Protein AF-A0A2D7W5G6-F1 (afdb_monomer)

Radius of gyration: 16.46 Å; Cα contacts (8 Å, |Δi|>4): 94; chains: 1; bounding box: 31×26×53 Å

Foldseek 3Di:
DDDPVVVVLVVCLVVQLPPPQPPPDDDLVSLQVSLVCSQPVRLVVVLVVLLVCLVVVVVDPVLVVLLVVLQVSLVSNCVSAVVVVNPVCNVRSVVSNVSSVSSVVSVVVSVVVVVVVVVD

Sequence (120 aa):
MLKRWQMAAVFLIISLSSTNVNALCVGDGCRIMGATMFTYFVCWPIYLVWIILALFDFSVPTHKFGMIVGIITSIWIYDSTVNLDRIDMIFLPISHLIFALIMYLLHYRLKKKNTTILDI

Secondary structure (DSSP, 8-state):
---HHHHHHHHHHHHHHHHSSTTT--THHHHHHHHHHHIIIIIHHHHHHHHHHHHTT---THHHHHHHHHHHHHHHHHHHTGGGT-GGGTHHHHHHHHHHHHHHHHHHHHHHHHHHHHT-

Mean predicted aligned error: 8.72 Å

Structure (mmCIF, N/CA/C/O backbone):
data_AF-A0A2D7W5G6-F1
#
_entry.id   AF-A0A2D7W5G6-F1
#
loop_
_atom_site.group_PDB
_atom_site.id
_atom_site.type_symbol
_atom_site.label_atom_id
_atom_site.label_alt_id
_atom_site.label_comp_id
_atom_site.label_asym_id
_atom_site.label_entity_id
_atom_site.label_seq_id
_atom_site.pdbx_PDB_ins_code
_atom_site.Cartn_x
_atom_site.Cartn_y
_atom_site.Cartn_z
_atom_site.occupancy
_atom_site.B_iso_or_equiv
_atom_site.auth_seq_id
_atom_site.auth_comp_id
_atom_site.auth_asym_id
_atom_site.auth_atom_id
_atom_site.pdbx_PDB_model_num
ATOM 1 N N . MET A 1 1 ? 2.276 -10.029 20.135 1.00 41.62 1 MET A N 1
ATOM 2 C CA . MET A 1 1 ? 2.260 -11.299 19.376 1.00 41.62 1 MET A CA 1
ATOM 3 C C . MET A 1 1 ? 1.267 -11.169 18.234 1.00 41.62 1 MET A C 1
ATOM 5 O O . MET A 1 1 ? 0.089 -10.966 18.507 1.00 41.62 1 MET A O 1
ATOM 9 N N . LEU A 1 2 ? 1.723 -11.216 16.978 1.00 46.09 2 LEU A N 1
ATOM 10 C CA . LEU A 1 2 ? 0.808 -11.318 15.835 1.00 46.09 2 LEU A CA 1
ATOM 11 C C . LEU A 1 2 ? 0.057 -12.652 15.919 1.00 46.09 2 LEU A C 1
ATOM 13 O O . LEU A 1 2 ? 0.662 -13.688 16.202 1.00 46.09 2 LEU A O 1
ATOM 17 N N . LYS A 1 3 ? -1.260 -12.639 15.692 1.00 64.50 3 LYS A N 1
ATOM 18 C CA . LYS A 1 3 ? -2.030 -13.889 15.599 1.00 64.50 3 LYS A CA 1
ATOM 19 C C . LYS A 1 3 ? -1.529 -14.669 14.375 1.00 64.50 3 LYS A C 1
ATOM 21 O O . LYS A 1 3 ? -1.2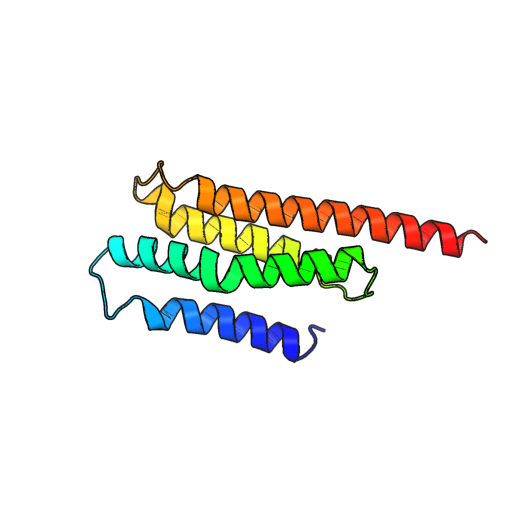10 -14.056 13.360 1.00 64.50 3 LYS A O 1
ATOM 26 N N . ARG A 1 4 ? -1.490 -16.008 14.448 1.00 54.56 4 ARG A N 1
ATOM 27 C CA . ARG A 1 4 ? -0.995 -16.903 13.371 1.00 54.56 4 ARG A CA 1
ATOM 28 C C . ARG A 1 4 ? -1.542 -16.545 11.977 1.00 54.56 4 ARG A C 1
ATOM 30 O O . ARG A 1 4 ? -0.803 -16.581 11.002 1.00 54.56 4 ARG A O 1
ATOM 37 N N . TRP A 1 5 ? -2.793 -16.091 11.906 1.00 54.50 5 TRP A N 1
ATOM 38 C CA . TRP A 1 5 ? -3.456 -15.629 10.681 1.00 54.50 5 TRP A CA 1
ATOM 39 C C . TRP A 1 5 ? -2.836 -14.371 10.048 1.00 54.50 5 TRP A C 1
ATOM 41 O O . TRP A 1 5 ? -2.805 -14.249 8.830 1.00 54.50 5 TRP A O 1
ATOM 51 N N . GLN A 1 6 ? -2.300 -13.446 10.848 1.00 57.50 6 GLN A N 1
ATOM 52 C CA . GLN A 1 6 ? -1.644 -12.234 10.343 1.00 57.50 6 GLN A CA 1
ATOM 53 C C . GLN A 1 6 ? -0.258 -12.547 9.766 1.00 57.50 6 GLN A C 1
ATOM 55 O O . GLN A 1 6 ? 0.120 -11.986 8.746 1.00 57.50 6 GLN A O 1
ATOM 60 N N . MET A 1 7 ? 0.467 -13.487 10.381 1.00 55.09 7 MET A N 1
ATOM 61 C CA . MET A 1 7 ? 1.732 -14.002 9.844 1.00 55.09 7 MET A CA 1
ATOM 62 C C . MET A 1 7 ? 1.498 -14.752 8.531 1.00 55.09 7 MET A C 1
ATOM 64 O O . MET A 1 7 ? 2.233 -14.534 7.578 1.00 55.09 7 MET A O 1
ATOM 68 N N . ALA A 1 8 ? 0.440 -15.568 8.455 1.00 59.69 8 ALA A N 1
ATOM 69 C CA . ALA A 1 8 ? 0.056 -16.254 7.224 1.00 59.69 8 ALA A CA 1
ATOM 70 C C . ALA A 1 8 ? -0.291 -15.266 6.101 1.00 59.69 8 ALA A C 1
ATOM 72 O O . ALA A 1 8 ? 0.163 -15.459 4.982 1.00 59.69 8 ALA A O 1
ATOM 73 N N . ALA A 1 9 ? -1.012 -14.177 6.400 1.00 58.81 9 ALA A N 1
ATOM 74 C CA . ALA A 1 9 ? -1.302 -13.130 5.422 1.00 58.81 9 ALA A CA 1
ATOM 75 C C . ALA A 1 9 ? -0.018 -12.459 4.909 1.00 58.81 9 ALA A C 1
ATOM 77 O O . ALA A 1 9 ? 0.159 -12.340 3.705 1.00 58.81 9 ALA A O 1
ATOM 78 N N . VAL A 1 10 ? 0.914 -12.094 5.795 1.00 58.50 10 VAL A N 1
ATOM 79 C CA . VAL A 1 10 ? 2.226 -11.543 5.403 1.00 58.50 10 VAL A CA 1
ATOM 80 C C . VAL A 1 10 ? 3.017 -12.528 4.548 1.00 58.50 10 VAL A C 1
ATOM 82 O O . VAL A 1 10 ? 3.580 -12.142 3.530 1.00 58.50 10 VAL A O 1
ATOM 85 N N . PHE A 1 11 ? 3.030 -13.804 4.928 1.00 59.09 11 PHE A N 1
ATOM 86 C CA . PHE A 1 11 ? 3.727 -14.841 4.176 1.00 59.09 11 PHE A CA 1
ATOM 87 C C . PHE A 1 11 ? 3.102 -15.042 2.791 1.00 59.09 11 PHE A C 1
ATOM 89 O O . PHE A 1 11 ? 3.828 -15.149 1.809 1.00 59.09 11 PHE A O 1
ATOM 96 N N . LEU A 1 12 ? 1.769 -15.013 2.683 1.00 57.91 12 LEU A N 1
ATOM 97 C CA . LEU A 1 12 ? 1.049 -15.083 1.407 1.00 57.91 12 LEU A CA 1
ATOM 98 C C . LEU A 1 12 ? 1.371 -13.874 0.519 1.00 57.91 12 LEU A C 1
ATOM 100 O O . LEU A 1 12 ? 1.666 -14.038 -0.658 1.00 57.91 12 LEU A O 1
ATOM 104 N N . ILE A 1 13 ? 1.371 -12.675 1.105 1.00 58.75 13 ILE A N 1
ATOM 105 C CA . ILE A 1 13 ? 1.712 -11.403 0.457 1.00 58.75 13 ILE A CA 1
ATOM 106 C C . ILE A 1 13 ? 3.143 -11.462 -0.116 1.00 58.75 13 ILE A C 1
ATOM 108 O O . ILE A 1 13 ? 3.354 -11.131 -1.282 1.00 58.75 13 ILE A O 1
ATOM 112 N N . ILE A 1 14 ? 4.115 -11.954 0.660 1.00 58.19 14 ILE A N 1
ATOM 113 C CA . ILE A 1 14 ? 5.519 -12.100 0.232 1.00 58.19 14 ILE A CA 1
ATOM 114 C C . ILE A 1 14 ? 5.683 -13.214 -0.821 1.00 58.19 14 ILE A C 1
ATOM 116 O O . ILE A 1 14 ? 6.491 -13.095 -1.737 1.00 58.19 14 ILE A O 1
ATOM 120 N N . SER A 1 15 ? 4.904 -14.295 -0.729 1.00 55.81 15 SER A N 1
ATOM 121 C CA . SER A 1 15 ? 5.020 -15.451 -1.636 1.00 55.81 15 SER A CA 1
ATOM 122 C C . SER A 1 15 ? 4.332 -15.230 -2.990 1.00 55.81 15 SER A C 1
ATOM 124 O O . SER A 1 15 ? 4.792 -15.730 -4.015 1.00 55.81 15 SER A O 1
ATOM 126 N N . LEU A 1 16 ? 3.229 -14.474 -3.024 1.00 54.88 16 LEU A N 1
ATOM 127 C CA . LEU A 1 16 ? 2.486 -14.161 -4.255 1.00 54.88 16 LEU A CA 1
ATOM 128 C C . LEU A 1 16 ? 3.182 -13.108 -5.122 1.00 54.88 16 LEU A C 1
ATOM 130 O O . LEU A 1 16 ? 3.005 -13.104 -6.340 1.00 54.88 16 LEU A O 1
ATOM 134 N N . SER A 1 17 ? 3.980 -12.235 -4.507 1.00 55.69 17 SER A N 1
ATOM 135 C CA . SER A 1 17 ? 4.748 -11.201 -5.206 1.00 55.69 17 SER A CA 1
ATOM 136 C C . SER A 1 17 ? 5.976 -11.763 -5.937 1.00 55.69 17 SER A C 1
ATOM 138 O O . SER A 1 17 ? 6.390 -11.184 -6.938 1.00 55.69 17 SER A O 1
ATOM 140 N N . SER A 1 18 ? 6.520 -12.913 -5.515 1.00 51.97 18 SER A N 1
ATOM 141 C CA . SER A 1 18 ? 7.689 -13.543 -6.152 1.00 51.97 18 SER A CA 1
ATOM 142 C C . SER A 1 18 ? 7.355 -14.532 -7.279 1.00 51.97 18 SER A C 1
ATOM 144 O O . SER A 1 18 ? 8.216 -14.815 -8.110 1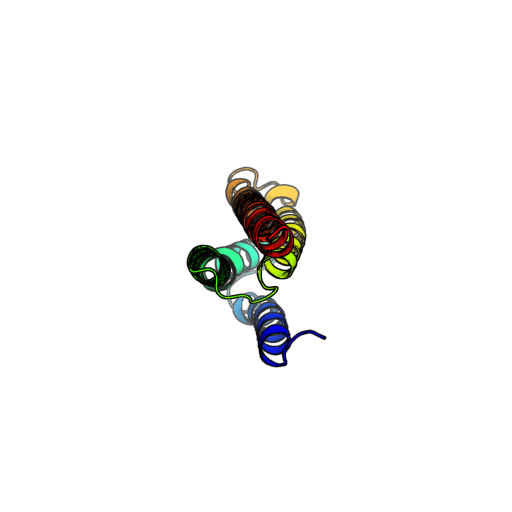.00 51.97 18 SER A O 1
ATOM 146 N N . THR A 1 19 ? 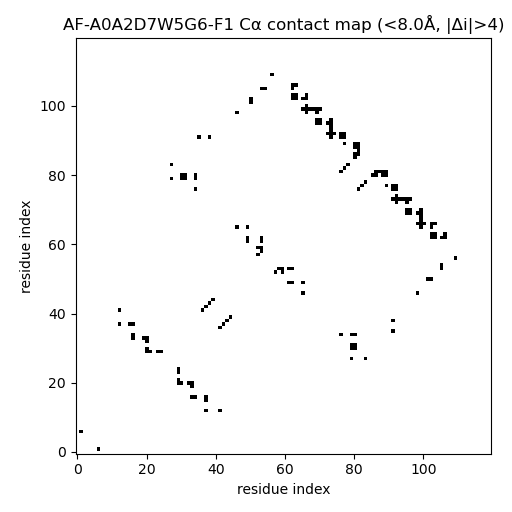6.126 -15.057 -7.338 1.00 52.81 19 THR A N 1
ATOM 147 C CA . THR A 1 19 ? 5.788 -16.218 -8.186 1.00 52.81 19 THR A CA 1
ATOM 148 C C . THR A 1 19 ? 5.071 -15.885 -9.498 1.00 52.81 19 THR A C 1
ATOM 150 O O . THR A 1 19 ? 5.279 -16.589 -10.481 1.00 52.81 19 THR A O 1
ATOM 153 N N . ASN A 1 20 ? 4.287 -14.805 -9.579 1.00 48.22 20 ASN A N 1
ATOM 154 C CA . ASN A 1 20 ? 3.434 -14.542 -10.757 1.00 48.22 20 ASN A CA 1
ATOM 155 C C . ASN A 1 20 ? 4.078 -13.698 -11.867 1.00 48.22 20 ASN A C 1
ATOM 157 O O . ASN A 1 20 ? 3.461 -13.451 -12.899 1.00 48.22 20 ASN A O 1
ATOM 161 N N . VAL A 1 21 ? 5.306 -13.232 -11.665 1.00 49.78 21 VAL A N 1
ATOM 162 C CA . VAL A 1 21 ? 5.885 -12.183 -12.510 1.00 49.78 21 VAL A CA 1
ATOM 163 C C . VAL A 1 21 ? 6.984 -12.733 -13.415 1.00 49.78 21 VAL A C 1
ATOM 165 O O . VAL A 1 21 ? 7.026 -12.419 -14.595 1.00 49.78 21 VAL A O 1
ATOM 168 N N . ASN A 1 22 ? 7.813 -13.649 -12.919 1.00 50.59 22 ASN A N 1
ATOM 169 C CA . ASN A 1 22 ? 8.986 -14.124 -13.660 1.00 50.59 22 ASN A CA 1
ATOM 170 C C . ASN A 1 22 ? 8.668 -14.956 -14.920 1.00 50.59 22 ASN A C 1
ATOM 172 O O . ASN A 1 22 ? 9.578 -15.234 -15.692 1.00 50.59 22 ASN A O 1
ATOM 176 N N . ALA A 1 23 ? 7.412 -15.363 -15.142 1.00 52.59 23 ALA A N 1
ATOM 177 C CA . ALA A 1 23 ? 7.025 -16.204 -16.279 1.00 52.59 23 ALA A CA 1
ATOM 178 C C . ALA A 1 23 ? 6.474 -15.432 -17.499 1.00 52.59 23 ALA A C 1
ATOM 180 O O . ALA A 1 23 ? 6.329 -16.029 -18.562 1.00 52.59 23 ALA A O 1
ATOM 181 N N . LEU A 1 24 ? 6.146 -14.138 -17.369 1.00 53.47 24 LEU A N 1
ATOM 182 C CA . LEU A 1 24 ? 5.353 -13.391 -18.369 1.00 53.47 24 LEU A CA 1
ATOM 183 C C . LEU A 1 24 ? 6.008 -12.095 -18.879 1.00 53.47 24 LEU A C 1
ATOM 185 O O . LEU A 1 24 ? 5.446 -11.419 -19.737 1.00 53.47 24 LEU A O 1
ATOM 189 N N . CYS A 1 25 ? 7.184 -11.728 -18.377 1.00 61.84 25 CYS A N 1
ATOM 190 C CA . CYS A 1 25 ? 7.851 -10.469 -18.708 1.00 61.84 25 CYS A CA 1
ATOM 191 C C . CYS A 1 25 ? 9.375 -10.592 -18.552 1.00 61.84 25 CYS A C 1
ATOM 193 O O . CYS A 1 25 ? 9.881 -11.560 -17.985 1.00 61.84 25 CYS A O 1
ATOM 195 N N . VAL A 1 26 ? 10.117 -9.604 -19.060 1.00 70.81 26 VAL A N 1
ATOM 196 C CA . VAL A 1 26 ? 11.583 -9.529 -18.963 1.00 70.81 26 VAL A CA 1
ATOM 197 C C . VAL A 1 26 ? 11.972 -8.133 -18.468 1.00 70.81 26 VAL A C 1
ATOM 199 O O . VAL A 1 26 ? 11.347 -7.144 -18.852 1.00 70.81 26 VAL A O 1
ATOM 202 N N . GLY A 1 27 ? 12.998 -8.049 -17.618 1.00 77.75 27 GLY A N 1
ATOM 203 C CA . GLY A 1 27 ? 13.544 -6.779 -17.125 1.00 77.75 27 GLY A CA 1
ATOM 204 C C . GLY A 1 27 ? 12.580 -5.990 -16.232 1.00 77.75 27 GLY A C 1
ATOM 205 O O . GLY A 1 27 ? 11.789 -6.561 -15.479 1.00 77.75 27 GLY A O 1
ATOM 206 N N . ASP A 1 28 ? 12.635 -4.662 -16.322 1.00 80.56 28 ASP A N 1
ATOM 207 C CA . ASP A 1 28 ? 11.872 -3.746 -15.460 1.00 80.56 28 ASP A CA 1
ATOM 208 C C . ASP A 1 28 ? 10.352 -3.859 -15.627 1.00 80.56 28 ASP A C 1
ATOM 210 O O . ASP A 1 28 ? 9.598 -3.635 -14.675 1.00 80.56 28 ASP A O 1
ATOM 214 N N . GLY A 1 29 ? 9.888 -4.318 -16.796 1.00 79.38 29 GLY A N 1
ATOM 215 C CA . GLY A 1 29 ? 8.473 -4.598 -17.047 1.00 79.38 29 GLY A CA 1
ATOM 216 C C . GLY A 1 29 ? 7.889 -5.616 -16.065 1.00 79.38 29 GLY A C 1
ATOM 217 O O . GLY A 1 29 ? 6.725 -5.500 -15.680 1.00 79.38 29 GLY A O 1
ATOM 218 N N . CYS A 1 30 ? 8.709 -6.553 -15.579 1.00 80.62 30 CYS A N 1
ATOM 219 C CA . CYS A 1 30 ? 8.299 -7.462 -14.519 1.00 80.62 30 CYS A CA 1
ATOM 220 C C . CYS A 1 30 ? 8.089 -6.767 -13.191 1.00 80.62 30 CYS A C 1
ATOM 222 O O . CYS A 1 30 ? 7.031 -6.918 -12.588 1.00 80.62 30 CYS A O 1
ATOM 224 N N . ARG A 1 31 ? 9.050 -5.968 -12.735 1.00 80.00 31 ARG A N 1
ATOM 225 C CA . ARG A 1 31 ? 8.916 -5.271 -11.451 1.00 80.00 31 ARG A CA 1
ATOM 226 C C . ARG A 1 31 ? 7.657 -4.404 -11.424 1.00 80.00 31 ARG A C 1
ATOM 228 O O . ARG A 1 31 ? 6.893 -4.471 -10.463 1.00 80.00 31 ARG A O 1
ATOM 235 N N . ILE A 1 32 ? 7.386 -3.711 -12.528 1.00 84.75 32 ILE A N 1
ATOM 236 C CA . ILE A 1 32 ? 6.202 -2.871 -12.702 1.00 84.75 32 ILE A CA 1
ATOM 237 C C . ILE A 1 32 ? 4.907 -3.697 -12.700 1.00 84.75 32 ILE A C 1
ATOM 239 O O . ILE A 1 32 ? 3.977 -3.397 -11.944 1.00 84.75 32 ILE A O 1
ATOM 243 N N . MET A 1 33 ? 4.828 -4.749 -13.522 1.00 86.00 33 MET A N 1
ATOM 244 C CA . MET A 1 33 ? 3.636 -5.602 -13.606 1.00 86.00 33 MET A CA 1
ATOM 245 C C . MET A 1 33 ? 3.364 -6.305 -12.273 1.00 86.00 33 MET A C 1
ATOM 247 O O . MET A 1 33 ? 2.222 -6.350 -11.817 1.00 86.00 33 MET A O 1
ATOM 251 N N . GLY A 1 34 ? 4.416 -6.792 -11.619 1.00 83.38 34 GLY A N 1
ATOM 252 C CA . GLY A 1 34 ? 4.361 -7.401 -10.298 1.00 83.38 34 GLY A CA 1
ATOM 253 C C . GLY A 1 34 ? 3.838 -6.447 -9.237 1.00 83.38 34 GLY A C 1
ATOM 254 O O . GLY A 1 34 ? 2.896 -6.792 -8.528 1.00 83.38 34 GLY A O 1
ATOM 255 N N . ALA A 1 35 ? 4.381 -5.230 -9.169 1.00 84.69 35 ALA A N 1
ATOM 256 C CA . ALA A 1 35 ? 3.907 -4.200 -8.250 1.00 84.69 35 ALA A CA 1
ATOM 257 C C . ALA A 1 35 ? 2.434 -3.842 -8.499 1.00 84.69 35 ALA A C 1
ATOM 259 O O . ALA A 1 35 ? 1.648 -3.730 -7.556 1.00 84.69 35 ALA A O 1
ATOM 260 N N . THR A 1 36 ? 2.039 -3.737 -9.767 1.00 87.38 36 THR A N 1
ATOM 261 C CA . THR A 1 36 ? 0.665 -3.424 -10.176 1.00 87.38 36 THR A CA 1
ATOM 262 C C . THR A 1 36 ? -0.309 -4.536 -9.774 1.00 87.38 36 THR A C 1
ATOM 264 O O . THR A 1 36 ? -1.305 -4.281 -9.097 1.00 87.38 36 THR A O 1
ATOM 267 N N . MET A 1 37 ? -0.008 -5.791 -10.119 1.00 86.50 37 MET A N 1
ATOM 268 C CA . MET A 1 37 ? -0.845 -6.941 -9.762 1.00 86.50 37 MET A CA 1
ATOM 269 C C . MET A 1 37 ? -0.936 -7.140 -8.251 1.00 86.50 37 MET A C 1
ATOM 271 O O . MET A 1 37 ? -2.018 -7.363 -7.713 1.00 86.50 37 MET A O 1
ATOM 275 N N . PHE A 1 38 ? 0.188 -7.013 -7.553 1.00 84.00 38 PHE A N 1
ATOM 276 C CA . PHE A 1 38 ? 0.231 -7.099 -6.102 1.00 84.00 38 PHE A CA 1
ATOM 277 C C . PHE A 1 38 ? -0.653 -6.033 -5.439 1.00 84.00 38 PHE A C 1
ATOM 279 O O . PHE A 1 38 ? -1.416 -6.335 -4.519 1.00 84.00 38 PHE A O 1
ATOM 286 N N . THR A 1 39 ? -0.621 -4.807 -5.960 1.00 88.88 39 THR A N 1
ATOM 287 C CA . THR A 1 39 ? -1.473 -3.709 -5.494 1.00 88.88 39 THR A CA 1
ATOM 288 C C . THR A 1 39 ? -2.956 -4.050 -5.646 1.00 88.88 39 THR A C 1
ATOM 290 O O . THR A 1 39 ? -3.692 -4.060 -4.656 1.00 88.88 39 THR A O 1
ATOM 293 N N . TYR A 1 40 ? -3.388 -4.387 -6.866 1.00 87.19 40 TYR A N 1
ATOM 294 C CA . TYR A 1 40 ? -4.803 -4.585 -7.185 1.00 87.19 40 TYR A CA 1
ATOM 295 C C . TYR A 1 40 ? -5.402 -5.862 -6.595 1.00 87.19 40 TYR A C 1
ATOM 297 O O . TYR A 1 40 ? -6.522 -5.832 -6.088 1.00 87.19 40 TYR A O 1
ATOM 305 N N . PHE A 1 41 ? -4.686 -6.985 -6.663 1.00 84.88 41 PHE A N 1
ATOM 306 C CA . PHE A 1 41 ? -5.242 -8.292 -6.303 1.00 84.88 41 PHE A CA 1
ATOM 307 C C . PHE A 1 41 ? -4.970 -8.695 -4.857 1.00 84.88 41 PHE A C 1
ATOM 309 O O . PHE A 1 41 ? -5.670 -9.558 -4.331 1.00 84.88 41 PHE A O 1
ATOM 316 N N . VAL A 1 42 ? -3.978 -8.085 -4.202 1.00 85.75 42 VAL A N 1
ATOM 317 C CA . VAL A 1 42 ? -3.585 -8.468 -2.841 1.00 85.75 42 VAL A CA 1
ATOM 318 C C . VAL A 1 42 ? -3.795 -7.317 -1.866 1.00 85.75 42 VAL A C 1
ATOM 320 O O . VAL A 1 42 ? -4.585 -7.442 -0.931 1.00 85.75 42 VAL A O 1
ATOM 323 N N . CYS A 1 43 ? -3.126 -6.182 -2.067 1.00 88.00 43 CYS A N 1
ATOM 324 C CA . CYS A 1 43 ? -3.137 -5.110 -1.075 1.00 88.00 43 CYS A CA 1
ATOM 325 C C . CYS A 1 43 ? -4.494 -4.421 -0.949 1.00 88.00 43 CYS A C 1
ATOM 327 O O . CYS A 1 43 ? -5.008 -4.313 0.163 1.00 88.00 43 CYS A O 1
ATOM 329 N N . TRP A 1 44 ? -5.100 -3.991 -2.057 1.00 88.75 44 TRP A N 1
ATOM 330 C CA . TRP A 1 44 ? -6.374 -3.269 -2.021 1.00 88.75 44 TRP A CA 1
ATOM 331 C C . TRP A 1 44 ? -7.516 -4.073 -1.373 1.00 88.75 44 TRP A C 1
ATOM 333 O O . TRP A 1 44 ? -8.166 -3.526 -0.477 1.00 88.75 44 TRP A O 1
ATOM 343 N N . PRO A 1 45 ? -7.743 -5.363 -1.707 1.00 87.00 45 PRO A N 1
ATOM 344 C CA . PRO A 1 45 ? -8.744 -6.174 -1.016 1.00 87.00 45 PRO A CA 1
ATOM 345 C C . PRO A 1 45 ? -8.472 -6.305 0.486 1.00 87.00 45 PRO A C 1
ATOM 347 O O . PRO A 1 45 ? -9.392 -6.184 1.295 1.00 87.00 45 PRO A O 1
ATOM 350 N N . ILE A 1 46 ? -7.210 -6.502 0.884 1.00 87.38 46 ILE A N 1
ATOM 351 C CA . ILE A 1 46 ? -6.833 -6.624 2.300 1.00 87.38 46 ILE A CA 1
ATOM 352 C C . ILE A 1 46 ? -7.072 -5.308 3.048 1.00 87.38 46 ILE A C 1
ATOM 354 O O . ILE A 1 46 ? -7.628 -5.323 4.148 1.00 87.38 46 ILE A O 1
ATOM 358 N N . TYR A 1 47 ? -6.704 -4.169 2.457 1.00 87.62 47 TYR A N 1
ATOM 359 C CA . TYR A 1 47 ? -6.966 -2.855 3.043 1.00 87.62 47 TYR A CA 1
ATOM 360 C C . TYR A 1 47 ? -8.454 -2.588 3.193 1.00 87.62 47 TYR A C 1
ATOM 362 O O . TYR A 1 47 ? -8.876 -2.123 4.250 1.00 87.62 47 TYR A O 1
ATOM 370 N N . LEU A 1 48 ? -9.255 -2.936 2.185 1.00 87.38 48 LEU A N 1
ATOM 371 C CA . LEU A 1 48 ? -10.704 -2.794 2.245 1.00 87.38 48 LEU A CA 1
ATOM 372 C C . LEU A 1 48 ? -11.291 -3.605 3.408 1.00 87.38 48 LEU A C 1
ATOM 374 O O . LEU A 1 48 ? -12.049 -3.063 4.210 1.00 87.38 48 LEU A O 1
ATOM 378 N N . VAL A 1 49 ? -10.887 -4.871 3.560 1.00 87.06 49 VAL A N 1
ATOM 379 C CA . VAL A 1 49 ? -11.325 -5.719 4.681 1.00 87.06 49 VAL A CA 1
ATOM 380 C C . VAL A 1 49 ? -10.905 -5.118 6.023 1.00 87.06 49 VAL A C 1
ATOM 382 O O . VAL A 1 49 ? -11.711 -5.063 6.950 1.00 87.06 49 VAL A O 1
ATOM 385 N N . TRP A 1 50 ? -9.670 -4.630 6.152 1.00 84.88 50 TRP A N 1
ATOM 386 C CA . TRP A 1 50 ? -9.210 -4.000 7.392 1.00 84.88 50 TRP A CA 1
ATOM 387 C C . TRP A 1 50 ? -9.943 -2.701 7.720 1.00 84.88 50 TRP A C 1
ATOM 389 O O . TRP A 1 50 ? -10.245 -2.481 8.893 1.00 84.88 50 TRP A O 1
ATOM 399 N N . ILE A 1 51 ? -10.259 -1.876 6.721 1.00 85.75 51 ILE A N 1
ATOM 400 C CA . ILE A 1 51 ? -11.063 -0.663 6.902 1.00 85.75 51 ILE A CA 1
ATOM 401 C C . ILE A 1 51 ? -12.467 -1.031 7.370 1.00 85.75 51 ILE A C 1
ATOM 403 O O . ILE A 1 51 ? -12.931 -0.474 8.360 1.00 85.75 51 ILE A O 1
ATOM 407 N N . ILE A 1 52 ? -13.124 -1.993 6.715 1.00 87.00 52 ILE A N 1
ATOM 408 C CA . ILE A 1 52 ? -14.462 -2.459 7.098 1.00 87.00 52 ILE A CA 1
ATOM 409 C C . ILE A 1 52 ? -14.450 -2.953 8.547 1.00 87.00 52 ILE A C 1
ATOM 411 O O . ILE A 1 52 ? -15.241 -2.489 9.364 1.00 87.00 52 ILE A O 1
ATOM 415 N N . LEU A 1 53 ? -13.506 -3.828 8.906 1.00 83.81 53 LEU A N 1
ATOM 416 C CA . LEU A 1 53 ? -13.385 -4.331 10.277 1.00 83.81 53 LEU A CA 1
ATOM 417 C C . LEU A 1 53 ? -13.162 -3.203 11.295 1.00 83.81 53 LEU A C 1
ATOM 419 O O . LEU A 1 53 ? -13.745 -3.235 12.377 1.00 83.81 53 LEU A O 1
ATOM 423 N N . ALA A 1 54 ? -12.354 -2.199 10.948 1.00 82.06 54 ALA A N 1
ATOM 424 C CA . ALA A 1 54 ? -12.106 -1.045 11.805 1.00 82.06 54 ALA A CA 1
ATOM 425 C C . ALA A 1 54 ? -13.326 -0.111 11.929 1.00 82.06 54 ALA A C 1
ATOM 427 O O . ALA A 1 54 ? -13.515 0.484 12.985 1.00 82.06 54 ALA A O 1
ATOM 428 N N . LEU A 1 55 ? -14.159 0.011 10.889 1.00 84.00 55 LEU A N 1
ATOM 429 C CA . LEU A 1 55 ? -15.395 0.802 10.917 1.00 84.00 55 LEU A CA 1
ATOM 430 C C . LEU A 1 55 ? -16.483 0.168 11.792 1.00 84.00 55 LEU A C 1
ATOM 432 O O . LEU A 1 55 ? -17.248 0.897 12.420 1.00 84.00 55 LEU A O 1
ATOM 436 N N . PHE A 1 56 ? -16.534 -1.164 11.853 1.00 85.06 56 PHE A N 1
ATOM 437 C CA . PHE A 1 56 ? -17.461 -1.920 12.703 1.00 85.06 56 PHE A CA 1
ATOM 438 C C . PHE A 1 56 ? -16.938 -2.148 14.131 1.00 85.06 56 PHE A C 1
ATOM 440 O O . PHE A 1 56 ? -17.451 -3.006 14.844 1.00 85.06 56 PHE A O 1
ATOM 447 N N . ASP A 1 57 ? -15.919 -1.393 14.556 1.00 74.38 57 ASP A N 1
ATOM 448 C CA . ASP A 1 57 ? -15.320 -1.471 15.893 1.00 74.38 57 ASP A CA 1
ATOM 449 C C . ASP A 1 57 ? -14.860 -2.889 16.293 1.00 74.38 57 ASP A C 1
ATOM 451 O O . ASP A 1 57 ? -14.725 -3.197 17.481 1.00 74.38 57 ASP A O 1
ATOM 455 N N . PHE A 1 58 ? -14.560 -3.772 15.330 1.00 75.00 58 PHE A N 1
ATOM 456 C CA . PHE A 1 58 ? -13.939 -5.047 15.668 1.00 75.00 58 PHE A CA 1
ATOM 457 C C . PHE A 1 58 ? -12.556 -4.742 16.249 1.00 75.00 58 PHE A C 1
ATOM 459 O O . PHE A 1 58 ? -11.677 -4.236 15.551 1.00 75.00 58 PHE A O 1
ATOM 466 N N . SER A 1 59 ? -12.377 -5.037 17.544 1.00 58.53 59 SER A N 1
ATOM 467 C CA . SER A 1 59 ? -11.245 -4.652 18.410 1.00 58.53 59 SER A CA 1
ATOM 468 C C . SER A 1 59 ? -9.901 -5.300 18.050 1.00 58.53 59 SER A C 1
ATOM 470 O O . SER A 1 59 ? -9.032 -5.539 18.892 1.00 58.53 59 SER A O 1
ATOM 472 N N . VAL A 1 60 ? -9.693 -5.609 16.777 1.00 62.22 60 VAL A N 1
ATOM 473 C CA . VAL A 1 60 ? -8.456 -6.181 16.289 1.00 62.22 60 VAL A CA 1
ATOM 474 C C . VAL A 1 60 ? -7.419 -5.052 16.190 1.00 62.22 60 VAL A C 1
ATOM 476 O O . VAL A 1 60 ? -7.702 -3.990 15.631 1.00 62.22 60 VAL A O 1
ATOM 479 N N . PRO A 1 61 ? -6.174 -5.251 16.664 1.00 66.94 61 PRO A N 1
ATOM 480 C CA . PRO A 1 61 ? -5.072 -4.296 16.482 1.00 66.94 61 PRO A CA 1
ATOM 481 C C . PRO A 1 61 ? -4.610 -4.169 15.010 1.00 66.94 61 PRO A C 1
ATOM 483 O O . PRO A 1 61 ? -3.476 -3.780 14.731 1.00 66.94 61 PRO A O 1
ATOM 486 N N . THR A 1 62 ? -5.480 -4.504 14.051 1.00 71.06 62 THR A N 1
ATOM 487 C CA . THR A 1 62 ? -5.256 -4.478 12.600 1.00 71.06 62 THR A CA 1
ATOM 488 C C . THR A 1 62 ? -4.940 -3.088 12.081 1.00 71.06 62 THR A C 1
ATOM 490 O O . THR A 1 62 ? -4.269 -2.981 11.068 1.00 71.06 62 THR A O 1
ATOM 493 N N . HIS A 1 63 ? -5.343 -2.024 12.771 1.00 76.06 63 HIS A N 1
ATOM 494 C CA . HIS A 1 63 ? -5.134 -0.656 12.304 1.00 76.06 63 HIS A CA 1
ATOM 495 C C . HIS A 1 63 ? -3.670 -0.199 12.347 1.00 76.06 63 HIS A C 1
ATOM 497 O O . HIS A 1 63 ? -3.182 0.362 11.369 1.00 76.06 63 HIS A O 1
ATOM 503 N N . LYS A 1 64 ? -2.924 -0.509 13.419 1.00 79.19 64 LYS A N 1
ATOM 504 C CA . LYS A 1 64 ? -1.480 -0.211 13.474 1.00 79.19 64 LYS A CA 1
ATOM 505 C C . LYS A 1 64 ? -0.721 -1.040 12.447 1.00 79.19 64 LYS A C 1
ATOM 507 O O . LYS A 1 64 ? 0.186 -0.543 11.789 1.00 79.19 64 LYS A O 1
ATOM 512 N N . PHE A 1 65 ? -1.120 -2.302 12.313 1.00 81.06 65 PHE A N 1
ATOM 513 C CA . PHE A 1 65 ? -0.516 -3.218 11.360 1.00 81.06 65 PHE A CA 1
ATOM 514 C C . PHE A 1 65 ? -0.770 -2.776 9.914 1.00 81.06 65 PHE A C 1
ATOM 516 O O . PHE A 1 65 ? 0.168 -2.681 9.131 1.00 81.06 65 PHE A O 1
ATOM 523 N N . GLY A 1 66 ? -2.011 -2.411 9.587 1.00 82.94 66 GLY A N 1
ATOM 524 C CA . GLY A 1 66 ? -2.392 -1.921 8.267 1.00 82.94 66 GLY A CA 1
ATOM 525 C C . GLY A 1 66 ? -1.682 -0.632 7.878 1.00 82.94 66 GLY A C 1
ATOM 526 O O . GLY A 1 66 ? -1.239 -0.513 6.741 1.00 82.94 66 GLY A O 1
ATOM 527 N N . MET A 1 67 ? -1.475 0.279 8.831 1.00 86.56 67 MET A N 1
ATOM 528 C CA . MET A 1 67 ? -0.673 1.484 8.616 1.00 86.56 67 MET A CA 1
ATOM 529 C C . MET A 1 67 ? 0.782 1.153 8.249 1.00 86.56 67 MET A C 1
ATOM 531 O O . MET A 1 67 ? 1.283 1.652 7.245 1.00 86.56 67 MET A O 1
ATOM 535 N N . ILE A 1 68 ? 1.454 0.288 9.023 1.00 87.25 68 ILE A N 1
ATOM 536 C CA . ILE A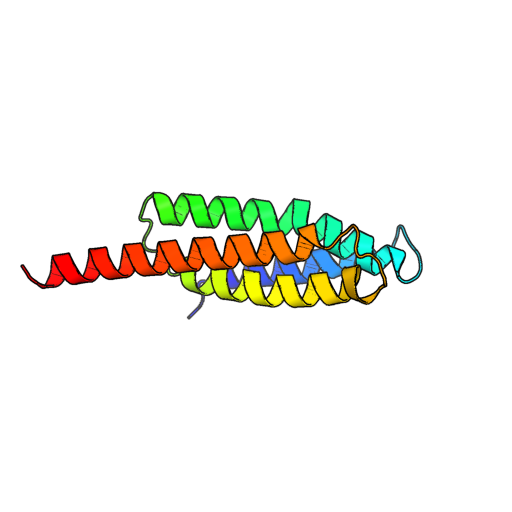 1 68 ? 2.848 -0.110 8.752 1.00 87.25 68 ILE A CA 1
ATOM 537 C C . ILE A 1 68 ? 2.955 -0.795 7.387 1.00 87.25 68 ILE A C 1
ATOM 539 O O . ILE A 1 68 ? 3.832 -0.457 6.593 1.00 87.25 68 ILE A O 1
ATOM 543 N N . VAL A 1 69 ? 2.042 -1.726 7.094 1.00 86.31 69 VAL A N 1
ATOM 544 C CA . VAL A 1 69 ? 2.008 -2.422 5.804 1.00 86.31 69 VAL A CA 1
ATOM 545 C C . VAL A 1 69 ? 1.804 -1.427 4.663 1.00 86.31 69 VAL A C 1
ATOM 547 O O . VAL A 1 69 ? 2.526 -1.514 3.676 1.00 86.31 69 VAL A O 1
ATOM 550 N N . GLY A 1 70 ? 0.887 -0.463 4.791 1.00 87.75 70 GLY A N 1
ATOM 551 C CA . GLY A 1 70 ? 0.662 0.587 3.790 1.00 87.75 70 GLY A CA 1
ATOM 552 C C . GLY A 1 70 ? 1.909 1.426 3.497 1.00 87.75 70 GLY A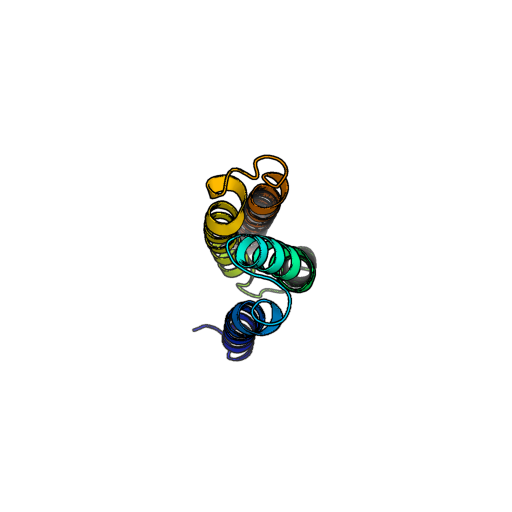 C 1
ATOM 553 O O . GLY A 1 70 ? 2.252 1.631 2.338 1.00 87.75 70 GLY A O 1
ATOM 554 N N . ILE A 1 71 ? 2.656 1.831 4.529 1.00 89.44 71 ILE A N 1
ATOM 555 C CA . ILE A 1 71 ? 3.898 2.604 4.355 1.00 89.44 71 ILE A CA 1
ATOM 556 C C . ILE A 1 71 ? 4.979 1.769 3.655 1.00 89.44 71 ILE A C 1
ATOM 558 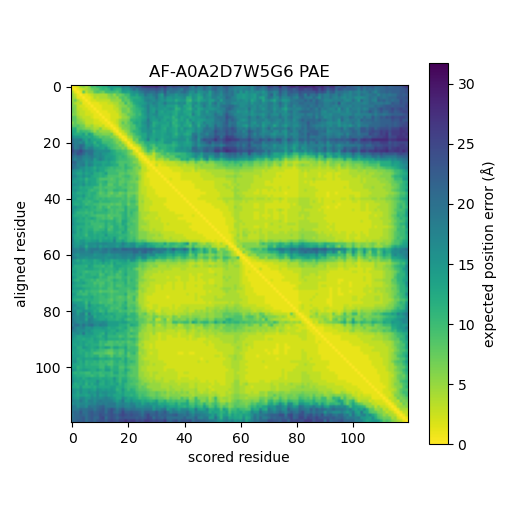O O . ILE A 1 71 ? 5.555 2.213 2.665 1.00 89.44 71 ILE A O 1
ATOM 562 N N . ILE A 1 72 ? 5.243 0.548 4.137 1.00 89.94 72 ILE A N 1
ATOM 563 C CA . ILE A 1 72 ? 6.296 -0.316 3.576 1.00 89.94 72 ILE A CA 1
ATOM 564 C C . ILE A 1 72 ? 5.991 -0.660 2.115 1.00 89.94 72 ILE A C 1
ATOM 566 O O . ILE A 1 72 ? 6.862 -0.563 1.253 1.00 89.94 72 ILE A O 1
ATOM 570 N N . THR A 1 73 ? 4.745 -1.034 1.827 1.00 87.06 73 THR A N 1
ATOM 571 C CA . THR A 1 73 ? 4.323 -1.361 0.459 1.00 87.06 73 THR A CA 1
ATOM 572 C C . THR A 1 73 ? 4.352 -0.141 -0.455 1.00 87.06 73 THR A C 1
ATOM 574 O O . THR A 1 73 ? 4.773 -0.284 -1.596 1.00 87.06 73 THR A O 1
ATOM 577 N N . SER A 1 74 ? 4.019 1.060 0.033 1.00 90.94 74 SER A N 1
ATOM 578 C CA . SER A 1 74 ? 4.189 2.289 -0.748 1.00 90.94 74 SER A CA 1
ATOM 579 C C . SER A 1 74 ? 5.641 2.510 -1.168 1.00 90.94 74 SER A C 1
ATOM 581 O O . SER A 1 74 ? 5.877 2.865 -2.319 1.00 90.94 74 SER A O 1
ATOM 583 N N . ILE A 1 75 ? 6.607 2.322 -0.261 1.00 90.44 75 ILE A N 1
ATOM 584 C CA . ILE A 1 75 ? 8.035 2.496 -0.573 1.00 90.44 75 ILE A CA 1
ATOM 585 C C . ILE A 1 75 ? 8.473 1.464 -1.617 1.00 90.44 75 ILE A C 1
ATOM 587 O O . ILE A 1 75 ? 9.102 1.815 -2.612 1.00 90.44 75 ILE A O 1
ATOM 591 N N . TRP A 1 76 ? 8.097 0.199 -1.425 1.00 88.25 76 TRP A N 1
ATOM 592 C CA . TRP A 1 76 ? 8.457 -0.877 -2.349 1.00 88.25 76 TRP A CA 1
ATOM 593 C C . TRP A 1 76 ? 7.842 -0.699 -3.746 1.00 88.25 76 TRP A C 1
ATOM 595 O O . TRP A 1 76 ? 8.520 -0.911 -4.753 1.00 88.25 76 TRP A O 1
ATOM 605 N N . ILE A 1 77 ? 6.576 -0.274 -3.824 1.00 87.50 77 ILE A N 1
ATOM 606 C CA . ILE A 1 77 ? 5.904 0.012 -5.098 1.00 87.50 77 ILE A CA 1
ATOM 607 C C . ILE A 1 77 ? 6.547 1.214 -5.775 1.00 87.50 77 ILE A C 1
ATOM 609 O O . ILE A 1 77 ? 6.781 1.155 -6.978 1.00 87.50 77 ILE A O 1
ATOM 613 N N . TYR A 1 78 ? 6.854 2.279 -5.031 1.00 88.19 78 TYR A N 1
ATOM 614 C CA . TYR A 1 78 ? 7.539 3.450 -5.574 1.00 88.19 78 TYR A CA 1
ATOM 615 C C . TYR A 1 78 ? 8.878 3.058 -6.214 1.00 88.19 78 TYR A C 1
ATOM 617 O O . TYR A 1 78 ? 9.137 3.423 -7.359 1.00 88.19 78 TYR A O 1
ATOM 625 N N . ASP A 1 79 ? 9.673 2.231 -5.526 1.00 87.62 79 ASP A N 1
ATOM 626 C CA . ASP A 1 79 ? 10.939 1.722 -6.063 1.00 87.62 79 ASP A CA 1
ATOM 627 C C . ASP A 1 79 ? 10.756 0.825 -7.298 1.00 87.62 79 ASP A C 1
ATOM 629 O O . ASP A 1 79 ? 11.564 0.830 -8.221 1.00 87.62 79 ASP A O 1
ATOM 633 N N . SER A 1 80 ? 9.661 0.068 -7.341 1.00 83.06 80 SER A N 1
ATOM 634 C CA . SER A 1 80 ? 9.370 -0.879 -8.424 1.00 83.06 80 SER A CA 1
ATOM 635 C C . SER A 1 80 ? 8.588 -0.269 -9.594 1.00 83.06 80 SER A C 1
ATOM 637 O O . SER A 1 80 ? 8.278 -0.989 -10.542 1.00 83.06 80 SER A O 1
ATOM 639 N N . THR A 1 81 ? 8.237 1.021 -9.531 1.00 85.31 81 THR A N 1
ATOM 640 C CA . THR A 1 81 ? 7.458 1.722 -10.567 1.00 85.31 81 THR A CA 1
ATOM 641 C C . THR A 1 81 ? 8.037 3.104 -10.871 1.00 85.31 81 THR A C 1
ATOM 643 O O . THR A 1 81 ? 8.694 3.279 -11.891 1.00 85.31 81 THR A O 1
ATOM 646 N N . VAL A 1 82 ? 7.837 4.083 -9.988 1.00 76.62 82 VAL A N 1
ATOM 647 C CA . VAL A 1 82 ? 8.194 5.491 -10.218 1.00 76.62 82 VAL A CA 1
ATOM 648 C C . VAL A 1 82 ? 9.704 5.696 -10.351 1.00 76.62 82 VAL A C 1
ATOM 650 O O . VAL A 1 82 ? 10.122 6.438 -11.233 1.00 76.62 82 VAL A O 1
ATOM 653 N N . ASN A 1 83 ? 10.523 5.006 -9.546 1.00 83.69 83 ASN A N 1
ATOM 654 C CA . ASN A 1 83 ? 11.990 5.045 -9.674 1.00 83.69 83 ASN A CA 1
ATOM 655 C C . ASN A 1 83 ? 12.513 4.450 -10.994 1.00 83.69 83 ASN A C 1
ATOM 657 O O . ASN A 1 83 ? 13.680 4.639 -11.317 1.00 83.69 83 ASN A O 1
ATOM 661 N N . LEU A 1 84 ? 11.669 3.739 -11.748 1.00 80.38 84 LEU A N 1
ATOM 662 C CA . LEU A 1 84 ? 11.974 3.191 -13.073 1.00 80.38 84 LEU A CA 1
ATOM 663 C C . LEU A 1 84 ? 11.403 4.092 -14.187 1.00 80.38 84 LEU A C 1
ATOM 665 O O . LEU A 1 84 ? 10.941 3.600 -15.215 1.00 80.38 84 LEU A O 1
ATOM 669 N N . ASP A 1 85 ? 11.357 5.406 -13.944 1.00 84.31 85 ASP A N 1
ATOM 670 C CA . ASP A 1 85 ? 10.856 6.452 -14.849 1.00 84.31 85 ASP A CA 1
ATOM 671 C C . ASP A 1 85 ? 9.373 6.327 -15.261 1.00 84.31 85 ASP A C 1
ATOM 673 O O . ASP A 1 85 ? 8.913 6.953 -16.219 1.00 84.31 85 ASP A O 1
ATOM 677 N N . ARG A 1 86 ? 8.565 5.571 -14.504 1.00 84.12 86 ARG A N 1
ATOM 678 C CA . ARG A 1 86 ? 7.109 5.444 -14.714 1.00 84.12 86 ARG A CA 1
ATOM 679 C C . ARG A 1 86 ? 6.310 6.363 -13.801 1.00 84.12 86 ARG A C 1
ATOM 681 O O . ARG A 1 86 ? 5.572 5.922 -12.920 1.00 84.12 86 ARG A O 1
ATOM 688 N N . ILE A 1 87 ? 6.449 7.671 -14.019 1.00 88.81 87 ILE A N 1
ATOM 689 C CA . ILE A 1 87 ? 5.727 8.710 -13.259 1.00 88.81 87 ILE A CA 1
ATOM 690 C C . ILE A 1 87 ? 4.205 8.576 -13.430 1.00 88.81 87 ILE A C 1
ATOM 692 O O . ILE A 1 87 ? 3.449 8.871 -12.506 1.00 88.81 87 ILE A O 1
ATOM 696 N N . ASP A 1 88 ? 3.744 8.052 -14.568 1.00 88.88 88 ASP A N 1
ATOM 697 C CA . ASP A 1 88 ? 2.335 7.733 -14.824 1.00 88.88 88 ASP A CA 1
ATOM 698 C C . ASP A 1 88 ? 1.741 6.754 -13.797 1.00 88.88 88 ASP A C 1
ATOM 700 O O . ASP A 1 88 ? 0.530 6.738 -13.580 1.00 88.88 88 ASP A O 1
ATOM 704 N N . MET A 1 89 ? 2.586 5.985 -13.106 1.00 89.81 89 MET A N 1
ATOM 705 C CA . MET A 1 89 ? 2.190 5.016 -12.086 1.00 89.81 89 MET A CA 1
ATOM 706 C C . MET A 1 89 ? 2.256 5.541 -10.651 1.00 89.81 89 MET A C 1
ATOM 708 O O . MET A 1 89 ? 2.018 4.781 -9.714 1.00 89.81 89 MET A O 1
ATOM 712 N N . ILE A 1 90 ? 2.514 6.836 -10.444 1.00 92.06 90 ILE A N 1
ATOM 713 C CA . ILE A 1 90 ? 2.621 7.433 -9.102 1.00 92.06 90 ILE A CA 1
ATOM 714 C C . ILE A 1 90 ? 1.352 7.275 -8.253 1.00 92.06 90 ILE A C 1
ATOM 716 O O . ILE A 1 90 ? 1.410 7.281 -7.023 1.00 92.06 90 ILE A O 1
ATOM 720 N N . PHE A 1 91 ? 0.201 7.062 -8.893 1.00 92.69 91 PHE A N 1
ATOM 721 C CA . PHE A 1 91 ? -1.048 6.783 -8.193 1.00 92.69 91 PHE A CA 1
ATOM 722 C C . PHE A 1 91 ? -0.993 5.476 -7.381 1.00 92.69 91 PHE A C 1
ATOM 724 O O . PHE A 1 91 ? -1.670 5.383 -6.356 1.00 92.69 91 PHE A O 1
ATOM 731 N N . LEU A 1 92 ? -0.180 4.487 -7.786 1.00 91.50 92 LEU A N 1
ATOM 732 C CA . LEU A 1 92 ? -0.031 3.221 -7.065 1.00 91.50 92 LEU A CA 1
ATOM 733 C C . LEU A 1 92 ? 0.560 3.445 -5.664 1.00 91.50 92 LEU A C 1
ATOM 735 O O . LEU A 1 92 ? -0.168 3.202 -4.700 1.00 91.50 92 LEU A O 1
ATOM 739 N N . PRO A 1 93 ? 1.789 3.972 -5.479 1.00 92.75 93 PRO A N 1
ATOM 740 C CA 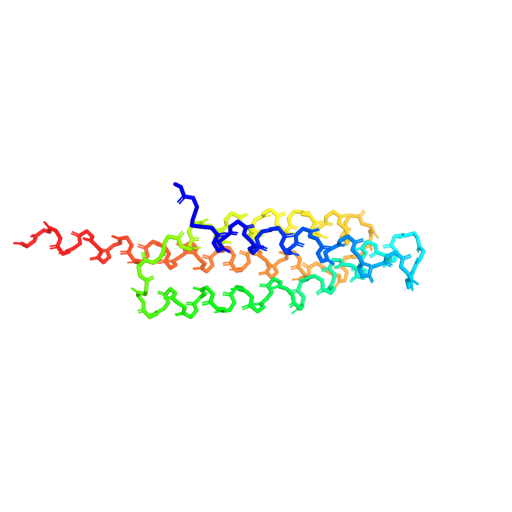. PRO A 1 93 ? 2.320 4.217 -4.137 1.00 92.75 93 PRO A CA 1
ATOM 741 C C . PRO A 1 93 ? 1.468 5.227 -3.349 1.00 92.75 93 PRO A C 1
ATOM 743 O O . PRO A 1 93 ? 1.221 5.022 -2.160 1.00 92.75 93 PRO A O 1
ATOM 746 N N . ILE A 1 94 ? 0.918 6.260 -4.004 1.00 94.25 94 ILE A N 1
ATOM 747 C CA . ILE A 1 94 ? 0.014 7.219 -3.349 1.00 94.25 94 ILE A CA 1
ATOM 748 C C . ILE A 1 94 ? -1.216 6.518 -2.760 1.00 94.25 94 ILE A C 1
ATOM 750 O O . ILE A 1 94 ? -1.594 6.813 -1.626 1.00 94.25 94 ILE A O 1
ATOM 754 N N . SER A 1 95 ? -1.827 5.566 -3.474 1.00 95.06 95 SER A N 1
ATOM 755 C CA . SER A 1 95 ? -2.991 4.836 -2.959 1.00 95.06 95 SER A CA 1
ATOM 756 C C . SER A 1 95 ? -2.674 4.113 -1.644 1.00 95.06 95 SER A C 1
ATOM 758 O O . SER A 1 95 ? -3.457 4.183 -0.697 1.00 95.06 95 SER A O 1
ATOM 760 N N . HIS A 1 96 ? -1.485 3.515 -1.527 1.00 93.56 96 HIS A N 1
ATOM 761 C CA . HIS A 1 96 ? -1.028 2.844 -0.30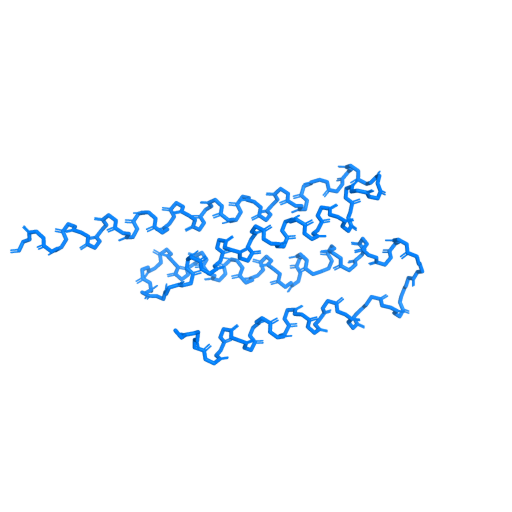9 1.00 93.56 96 HIS A CA 1
ATOM 762 C C . HIS A 1 96 ? -0.811 3.819 0.856 1.00 93.56 96 HIS A C 1
ATOM 764 O O . HIS A 1 96 ? -1.171 3.502 1.993 1.00 93.56 96 HIS A O 1
ATOM 770 N N . LEU A 1 97 ? -0.293 5.023 0.587 1.00 94.12 97 LEU A N 1
ATOM 771 C CA . LEU A 1 97 ? -0.188 6.085 1.596 1.00 94.12 97 LEU A CA 1
ATOM 772 C C . LEU A 1 97 ? -1.560 6.576 2.059 1.00 94.12 97 LEU A C 1
ATOM 774 O O . LEU A 1 97 ? -1.764 6.758 3.259 1.00 94.12 97 LEU A O 1
ATOM 778 N N . ILE A 1 98 ? -2.513 6.742 1.138 1.00 94.69 98 ILE A N 1
ATOM 779 C CA . ILE A 1 98 ? -3.896 7.106 1.476 1.00 94.69 98 ILE A CA 1
ATOM 780 C C . ILE A 1 98 ? -4.502 6.040 2.394 1.00 94.69 98 ILE A C 1
ATOM 782 O O . ILE A 1 98 ? -5.075 6.376 3.431 1.00 94.69 98 ILE A O 1
ATOM 786 N N . PHE A 1 99 ? -4.320 4.755 2.081 1.00 92.06 99 PHE A N 1
ATOM 787 C CA . PHE A 1 99 ? -4.762 3.667 2.953 1.00 92.06 99 PHE A CA 1
ATOM 788 C C . PHE A 1 99 ? -4.096 3.719 4.333 1.00 92.06 99 PHE A C 1
ATOM 790 O O . PHE A 1 99 ? -4.788 3.614 5.348 1.00 92.06 99 PHE A O 1
ATOM 797 N N . ALA A 1 100 ? -2.779 3.932 4.399 1.00 92.12 100 ALA A N 1
ATOM 798 C CA . ALA A 1 100 ? -2.067 4.064 5.669 1.00 92.12 100 ALA A CA 1
ATOM 799 C C . ALA A 1 100 ? -2.614 5.226 6.517 1.00 92.12 100 ALA A C 1
ATOM 801 O O . ALA A 1 100 ? -2.831 5.061 7.721 1.00 92.12 100 ALA A O 1
ATOM 802 N N . LEU A 1 101 ? -2.904 6.368 5.886 1.00 94.25 101 LEU A N 1
ATOM 803 C CA . LEU A 1 101 ? -3.503 7.531 6.535 1.00 94.25 101 LEU A CA 1
ATOM 804 C C . LEU A 1 101 ? -4.914 7.227 7.057 1.00 94.25 101 LEU A C 1
ATOM 806 O O . LEU A 1 101 ? -5.215 7.541 8.207 1.00 94.25 101 LEU A O 1
ATOM 810 N N . ILE A 1 102 ? -5.769 6.575 6.264 1.00 91.94 102 ILE A N 1
ATOM 811 C CA . ILE A 1 102 ? -7.116 6.171 6.701 1.00 91.94 102 ILE A CA 1
ATOM 812 C C . ILE A 1 102 ? -7.025 5.259 7.930 1.00 91.94 102 ILE A C 1
ATOM 814 O O . ILE A 1 102 ? -7.709 5.495 8.929 1.00 91.94 102 ILE A O 1
ATOM 818 N N . MET A 1 103 ? -6.146 4.253 7.904 1.00 90.19 103 MET A N 1
ATOM 819 C CA . MET A 1 103 ? -5.956 3.349 9.043 1.00 90.19 103 MET A CA 1
ATOM 820 C C . MET A 1 103 ? -5.429 4.084 10.284 1.00 90.19 103 MET A C 1
ATOM 822 O O . MET A 1 103 ? -5.839 3.764 11.403 1.00 90.19 103 MET A O 1
ATOM 826 N N . TYR A 1 104 ? -4.568 5.091 10.109 1.00 90.25 104 TYR A N 1
ATOM 827 C CA . TYR A 1 104 ? -4.105 5.954 11.196 1.00 90.25 104 TYR A CA 1
ATOM 828 C C . TYR A 1 104 ? -5.247 6.780 11.810 1.00 90.25 104 TYR A C 1
ATOM 830 O O . TYR A 1 104 ? -5.407 6.803 13.032 1.00 90.25 104 TYR A O 1
ATOM 838 N N . LEU A 1 105 ? -6.086 7.408 10.982 1.00 90.81 105 LEU A N 1
ATOM 839 C CA . LEU A 1 105 ? -7.242 8.181 11.449 1.00 90.81 105 LEU A CA 1
ATOM 840 C C . LEU A 1 105 ? -8.249 7.295 12.197 1.00 90.81 105 LEU A C 1
ATOM 842 O O . LEU A 1 105 ? -8.740 7.672 13.265 1.00 90.81 105 LEU A O 1
ATOM 846 N N . LEU A 1 106 ? -8.507 6.086 11.688 1.00 87.81 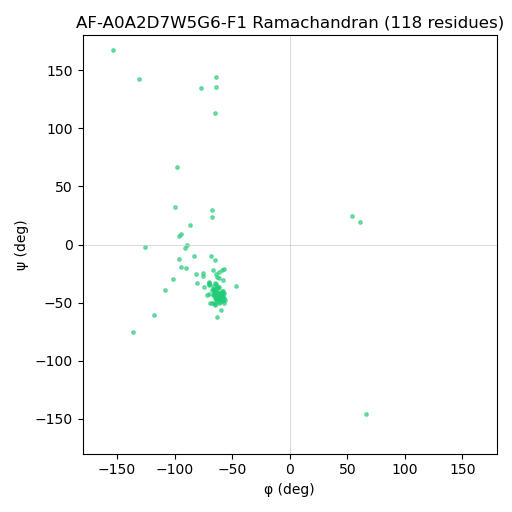106 LEU A N 1
ATOM 847 C CA . LEU A 1 106 ? -9.352 5.094 12.357 1.00 87.81 106 LEU A CA 1
ATOM 848 C C . LEU A 1 106 ? -8.754 4.653 13.697 1.00 87.81 106 LEU A C 1
ATOM 850 O O . LEU A 1 106 ? -9.474 4.593 14.694 1.00 87.81 106 LEU A O 1
ATOM 854 N N . HIS A 1 107 ? -7.438 4.421 13.761 1.00 86.81 107 HIS A N 1
ATOM 855 C CA . HIS A 1 107 ? -6.755 4.132 15.022 1.00 86.81 107 HIS A CA 1
ATOM 856 C C . HIS A 1 107 ? -6.982 5.241 16.055 1.00 86.81 107 HIS A C 1
ATOM 858 O O . HIS A 1 107 ? -7.331 4.956 17.203 1.00 86.81 107 HIS A O 1
ATOM 864 N N . TYR A 1 108 ? -6.805 6.499 15.649 1.00 85.81 108 TYR A N 1
ATOM 865 C CA . TYR A 1 108 ? -6.962 7.644 16.540 1.00 85.81 108 TYR A CA 1
ATOM 866 C C . TYR A 1 108 ? -8.403 7.779 17.052 1.00 85.81 108 TYR A C 1
ATOM 868 O O . TYR A 1 108 ? -8.621 7.941 18.256 1.00 85.81 108 TYR A O 1
ATOM 876 N N . ARG A 1 109 ? -9.397 7.628 16.164 1.00 86.62 109 ARG A N 1
ATOM 877 C CA . ARG A 1 109 ? -10.824 7.638 16.526 1.00 86.62 109 ARG A CA 1
ATOM 878 C C . ARG A 1 109 ? -11.157 6.558 17.560 1.00 86.62 109 ARG A C 1
ATOM 880 O O . ARG A 1 109 ? -11.794 6.862 18.567 1.00 86.62 109 ARG A O 1
ATOM 887 N N . LEU A 1 110 ? -10.711 5.320 17.336 1.00 81.62 110 LEU A N 1
ATOM 888 C CA . LEU A 1 110 ? -10.949 4.198 18.252 1.00 81.62 110 LEU A CA 1
ATOM 889 C C . LEU A 1 110 ? -10.267 4.414 19.608 1.00 81.62 110 LEU A C 1
ATOM 891 O O . LEU A 1 110 ? -10.867 4.166 20.652 1.00 81.62 110 LEU A O 1
ATOM 895 N N . LYS A 1 111 ? -9.034 4.938 19.610 1.00 82.06 111 LYS A N 1
ATOM 896 C CA . LYS A 1 111 ? -8.311 5.267 20.846 1.00 82.06 111 LYS A CA 1
ATOM 897 C C . LYS A 1 111 ? -9.077 6.295 21.688 1.00 82.06 111 LYS A C 1
ATOM 899 O O . LYS A 1 111 ? -9.213 6.088 22.889 1.00 82.06 111 LYS A O 1
ATOM 904 N N . LYS A 1 112 ? -9.617 7.349 21.060 1.00 82.12 112 LYS A N 1
ATOM 905 C CA . LYS A 1 112 ? -10.432 8.381 21.731 1.00 82.12 112 LYS A CA 1
ATOM 906 C C . LYS A 1 112 ? -11.739 7.817 22.318 1.00 82.12 112 LYS A C 1
ATOM 908 O O . LYS A 1 112 ? -12.159 8.224 23.401 1.00 82.12 112 LYS A O 1
ATOM 913 N N . LYS A 1 113 ? -12.379 6.867 21.624 1.00 76.50 113 LYS A N 1
ATOM 914 C CA . LYS A 1 113 ? -13.579 6.172 22.125 1.00 76.50 113 LYS A CA 1
ATOM 915 C C . LYS A 1 113 ? -13.268 5.306 23.354 1.00 76.50 113 LYS A C 1
ATOM 917 O O . LYS A 1 113 ? -14.038 5.310 24.301 1.00 76.50 113 LYS A O 1
ATOM 922 N N . ASN A 1 114 ? -12.125 4.620 23.384 1.00 73.88 114 ASN A N 1
ATOM 923 C CA . ASN A 1 114 ? -11.753 3.803 24.545 1.00 73.88 114 ASN A CA 1
ATOM 924 C C . ASN A 1 114 ? -11.381 4.626 25.786 1.00 73.88 114 ASN A C 1
ATOM 926 O O . ASN A 1 114 ? -11.662 4.181 26.892 1.00 73.88 114 ASN A O 1
ATOM 930 N N . THR A 1 115 ? -10.765 5.803 25.635 1.00 71.50 115 THR A N 1
ATOM 931 C CA . THR A 1 115 ? -10.434 6.658 26.790 1.00 71.50 115 THR A CA 1
ATOM 932 C C . THR A 1 115 ? -11.681 7.226 27.461 1.00 71.50 115 THR A C 1
ATOM 934 O O . THR A 1 115 ? -11.765 7.209 28.675 1.00 71.50 115 THR A O 1
ATOM 937 N N . THR A 1 116 ? -12.693 7.623 26.683 1.00 66.88 116 THR A N 1
ATOM 938 C CA . THR A 1 116 ? -13.945 8.188 27.231 1.00 66.88 116 THR A CA 1
ATOM 939 C C . THR A 1 116 ? -14.792 7.191 28.027 1.00 66.88 116 THR A C 1
ATOM 941 O O . THR A 1 116 ? -15.592 7.613 28.850 1.00 66.88 116 THR A O 1
ATOM 944 N N . ILE A 1 117 ? -14.623 5.884 27.808 1.00 62.28 117 ILE A N 1
ATOM 945 C CA . ILE A 1 117 ? -15.326 4.837 28.570 1.00 62.28 117 ILE A CA 1
ATOM 946 C C . ILE A 1 117 ? -14.645 4.565 29.922 1.00 62.28 117 ILE A C 1
ATOM 948 O O . ILE A 1 117 ? -15.303 4.105 30.843 1.00 62.28 117 ILE A O 1
ATOM 952 N N . LEU A 1 118 ? -13.343 4.839 30.051 1.00 60.78 118 LEU A N 1
ATOM 953 C CA . LEU A 1 118 ? -12.583 4.621 31.291 1.00 60.78 118 LEU A CA 1
ATOM 954 C C . LEU A 1 118 ? -12.715 5.775 32.300 1.00 60.78 118 LEU A C 1
ATOM 956 O O . LEU A 1 118 ? -12.272 5.625 33.434 1.00 60.78 118 LEU A O 1
ATOM 960 N N . ASP A 1 119 ? -13.307 6.897 31.886 1.00 50.50 119 ASP A N 1
ATOM 961 C CA . ASP A 1 119 ? -13.513 8.093 32.713 1.00 50.50 119 ASP A CA 1
ATOM 962 C C . ASP A 1 119 ? -14.909 8.127 33.391 1.00 50.50 119 ASP A C 1
ATOM 964 O O . ASP A 1 119 ? -15.287 9.150 33.965 1.00 50.50 119 ASP A O 1
ATOM 968 N N . ILE A 1 120 ? -15.682 7.031 33.315 1.00 51.06 120 ILE A N 1
ATOM 969 C CA . ILE A 1 120 ? -17.003 6.829 33.950 1.00 51.06 120 ILE A CA 1
ATOM 970 C C . ILE A 1 120 ? -16.910 5.643 34.910 1.00 51.06 120 ILE A C 1
ATOM 972 O O . ILE A 1 120 ? -17.437 5.764 36.038 1.00 51.06 120 ILE A O 1
#

Solvent-accessible surface area (backbone atoms only — not comparable to full-atom values): 6517 Å² total; per-residue (Å²): 133,81,54,72,68,57,54,51,50,52,51,49,57,61,53,57,56,68,63,75,27,76,85,80,49,66,73,69,59,22,44,33,50,31,42,51,49,40,42,65,74,47,48,49,57,52,50,52,52,52,50,52,42,55,74,71,64,49,89,60,75,55,34,65,52,47,21,54,51,18,49,56,50,17,54,53,33,31,60,37,28,38,73,69,77,33,63,90,49,48,63,58,26,48,49,27,45,52,51,15,49,51,28,46,52,52,44,52,55,53,53,57,56,57,54,63,63,74,78,112

pLDDT: mean 77.49, std 14.29, range [41.62, 95.06]